Protein AF-A0A2G2B9E3-F1 (afdb_monomer)

Structure (mmCIF, N/CA/C/O backbone):
data_AF-A0A2G2B9E3-F1
#
_entry.id   AF-A0A2G2B9E3-F1
#
loop_
_atom_site.group_PDB
_atom_site.id
_atom_site.type_symbol
_atom_site.label_atom_id
_atom_site.label_alt_id
_atom_site.label_comp_id
_atom_site.label_asym_id
_atom_site.label_entity_id
_atom_site.label_seq_id
_atom_site.pdbx_PDB_ins_code
_atom_site.Cartn_x
_atom_site.Cartn_y
_atom_site.Cartn_z
_atom_site.occupancy
_atom_site.B_iso_or_equiv
_atom_site.auth_seq_id
_atom_site.auth_comp_id
_atom_site.auth_asym_id
_atom_site.auth_atom_id
_atom_site.pdbx_PDB_model_num
ATOM 1 N N . MET A 1 1 ? 18.889 3.015 5.939 1.00 36.47 1 MET A N 1
ATOM 2 C CA . MET A 1 1 ? 18.520 4.289 6.589 1.00 36.47 1 MET A CA 1
ATOM 3 C C . MET A 1 1 ? 17.287 4.033 7.439 1.00 36.47 1 MET A C 1
ATOM 5 O O . MET A 1 1 ? 16.425 3.303 6.959 1.00 36.47 1 MET A O 1
ATOM 9 N N . PRO A 1 2 ? 17.233 4.510 8.691 1.00 39.19 2 PRO A N 1
ATOM 10 C CA . PRO A 1 2 ? 16.077 4.302 9.555 1.00 39.19 2 PRO A CA 1
ATOM 11 C C . PRO A 1 2 ? 14.886 5.110 9.023 1.00 39.19 2 PRO A C 1
ATOM 13 O O . PRO A 1 2 ? 15.081 6.133 8.366 1.00 39.19 2 PRO A O 1
ATOM 16 N N . ALA A 1 3 ? 13.667 4.632 9.276 1.00 38.91 3 ALA A N 1
ATOM 17 C CA . ALA A 1 3 ? 12.447 5.370 8.978 1.00 38.91 3 ALA A CA 1
ATOM 18 C C . ALA A 1 3 ? 12.515 6.758 9.638 1.00 38.91 3 ALA A C 1
ATOM 20 O O . ALA A 1 3 ? 12.742 6.868 10.843 1.00 38.91 3 ALA A O 1
ATOM 21 N N . THR A 1 4 ? 12.356 7.819 8.850 1.00 39.34 4 THR A N 1
ATOM 22 C CA . THR A 1 4 ? 12.191 9.180 9.363 1.00 39.34 4 THR A CA 1
ATOM 23 C C . THR A 1 4 ? 10.771 9.301 9.900 1.00 39.34 4 THR A C 1
ATOM 25 O O . THR A 1 4 ? 9.846 9.595 9.147 1.00 39.34 4 THR A O 1
ATOM 28 N N . ALA A 1 5 ? 10.587 9.000 11.182 1.00 40.12 5 ALA A N 1
ATOM 29 C CA . ALA A 1 5 ? 9.370 9.358 11.892 1.00 40.12 5 ALA A CA 1
ATOM 30 C C . ALA A 1 5 ? 9.460 10.849 12.240 1.00 40.12 5 ALA A C 1
ATOM 32 O O . ALA A 1 5 ? 10.300 11.246 13.046 1.00 40.12 5 ALA A O 1
ATOM 33 N N . ASP A 1 6 ? 8.642 11.671 11.591 1.00 39.47 6 ASP A N 1
ATOM 34 C CA . ASP A 1 6 ? 8.383 13.036 12.035 1.00 39.47 6 ASP A CA 1
ATOM 35 C C . ASP A 1 6 ? 7.338 12.956 13.167 1.00 39.47 6 ASP A C 1
ATOM 37 O O . ASP A 1 6 ? 6.219 12.509 12.915 1.00 39.47 6 ASP A O 1
ATOM 41 N N . PRO A 1 7 ? 7.676 13.339 14.412 1.00 38.62 7 PRO A N 1
ATOM 42 C CA . PRO A 1 7 ? 6.780 13.232 15.565 1.00 38.62 7 PRO A CA 1
ATOM 43 C C . PRO A 1 7 ? 5.560 14.173 15.514 1.00 38.62 7 PRO A C 1
ATOM 45 O O . PRO A 1 7 ? 4.738 14.126 16.424 1.00 38.62 7 PRO A O 1
ATOM 48 N N . THR A 1 8 ? 5.423 14.999 14.470 1.00 44.06 8 THR A N 1
ATOM 49 C CA . THR A 1 8 ? 4.209 15.782 14.166 1.00 44.06 8 THR A CA 1
ATOM 50 C C . THR A 1 8 ? 3.414 15.266 12.966 1.00 44.06 8 THR A C 1
ATOM 52 O O . THR A 1 8 ? 2.402 15.857 12.598 1.00 44.06 8 THR A O 1
ATOM 55 N N . SER A 1 9 ? 3.846 14.171 12.341 1.00 51.50 9 SER A N 1
ATOM 56 C CA . SER A 1 9 ? 3.227 13.660 11.125 1.00 51.50 9 SER A CA 1
ATOM 57 C C . SER A 1 9 ? 2.440 12.390 11.423 1.00 51.50 9 SER A C 1
ATOM 59 O O . SER A 1 9 ? 3.023 11.358 11.745 1.00 51.50 9 SER A O 1
ATOM 61 N N . ASP A 1 10 ? 1.124 12.418 11.207 1.00 72.25 10 ASP A N 1
ATOM 62 C CA . ASP A 1 10 ? 0.243 11.235 11.198 1.00 72.25 10 ASP A CA 1
ATOM 63 C C . ASP A 1 10 ? 0.566 10.249 10.053 1.00 72.25 10 ASP A C 1
ATOM 65 O O . ASP A 1 10 ? -0.256 9.405 9.699 1.00 72.25 10 ASP A O 1
ATOM 69 N N . ARG A 1 11 ? 1.752 10.368 9.441 1.00 83.12 11 ARG A N 1
ATOM 70 C CA . ARG A 1 11 ? 2.212 9.662 8.251 1.00 83.12 11 ARG A CA 1
ATOM 71 C C . ARG A 1 11 ? 3.407 8.779 8.571 1.00 83.12 11 ARG A C 1
ATOM 73 O O . ARG A 1 11 ? 4.466 9.244 8.985 1.00 83.12 11 ARG A O 1
ATOM 80 N N . PHE A 1 12 ? 3.288 7.514 8.203 1.00 88.62 12 PHE A N 1
ATOM 81 C CA . PHE A 1 12 ? 4.386 6.558 8.217 1.00 88.62 12 PHE A CA 1
ATOM 82 C C . PHE A 1 12 ? 4.671 6.083 6.799 1.00 88.62 12 PHE A C 1
ATOM 84 O O . PHE A 1 12 ? 3.747 5.716 6.080 1.00 88.62 12 PHE A O 1
ATOM 91 N N . ALA A 1 13 ? 5.940 6.060 6.392 1.00 92.12 13 ALA A N 1
ATOM 92 C CA . ALA A 1 13 ? 6.345 5.587 5.071 1.00 92.12 13 ALA A CA 1
ATOM 93 C C . ALA A 1 13 ? 7.287 4.384 5.183 1.00 92.12 13 ALA A C 1
ATOM 95 O O . ALA A 1 13 ? 8.257 4.398 5.941 1.00 92.12 13 ALA A O 1
ATOM 96 N N . LEU A 1 14 ? 7.011 3.348 4.394 1.00 93.75 14 LEU A N 1
ATOM 97 C CA . LEU A 1 14 ? 7.785 2.113 4.324 1.00 93.75 14 LEU A CA 1
ATOM 98 C C . LEU A 1 14 ? 8.218 1.853 2.882 1.00 93.75 14 LEU A C 1
ATOM 100 O O . LEU A 1 14 ? 7.417 1.960 1.952 1.00 93.75 14 LEU A O 1
ATOM 104 N N . SER A 1 15 ? 9.480 1.464 2.691 1.00 94.69 15 SER A N 1
ATOM 105 C CA . SER A 1 15 ? 9.968 1.049 1.372 1.00 94.69 15 SER A CA 1
ATOM 106 C C . SER A 1 15 ? 9.237 -0.211 0.907 1.00 94.69 15 SER A C 1
ATOM 108 O O . SER A 1 15 ? 9.131 -1.196 1.643 1.00 94.69 15 SER A O 1
ATOM 110 N N . SER A 1 16 ? 8.784 -0.208 -0.348 1.00 93.44 16 SER A N 1
ATOM 111 C CA . SER A 1 16 ? 8.161 -1.387 -0.955 1.00 93.44 16 SER A CA 1
ATOM 112 C C . SER A 1 16 ? 9.111 -2.584 -1.008 1.00 93.44 16 SER A C 1
ATOM 114 O O . SER A 1 16 ? 8.641 -3.711 -0.997 1.00 93.44 16 SER A O 1
ATOM 116 N N . GLU A 1 17 ? 10.426 -2.369 -1.048 1.00 92.38 17 GLU A N 1
ATOM 117 C CA . GLU A 1 17 ? 11.424 -3.450 -1.114 1.00 92.38 17 GLU A CA 1
ATOM 118 C C . GLU A 1 17 ? 11.612 -4.171 0.219 1.00 92.38 17 GLU A C 1
ATOM 120 O O . GLU A 1 17 ? 12.016 -5.330 0.254 1.00 92.38 17 GLU A O 1
ATOM 125 N N . VAL A 1 18 ? 11.301 -3.492 1.324 1.00 93.31 18 VAL A N 1
ATOM 126 C CA . VAL A 1 18 ? 11.249 -4.122 2.648 1.00 93.31 18 VAL A CA 1
ATOM 127 C C . VAL A 1 18 ? 9.984 -4.970 2.763 1.00 93.31 18 VAL A C 1
ATOM 129 O O . VAL A 1 18 ? 9.999 -6.061 3.334 1.00 93.31 18 VAL A O 1
ATOM 132 N N . LEU A 1 19 ? 8.877 -4.464 2.214 1.00 93.94 19 LEU A N 1
ATOM 133 C CA . LEU A 1 19 ? 7.561 -5.076 2.346 1.00 93.94 19 LEU A CA 1
ATOM 134 C C . LEU A 1 19 ? 7.343 -6.260 1.396 1.00 93.94 19 LEU A C 1
ATOM 136 O O . LEU A 1 19 ? 6.769 -7.273 1.802 1.00 93.94 19 LEU A O 1
ATOM 140 N N . PHE A 1 20 ? 7.806 -6.147 0.155 1.00 94.31 20 PHE A N 1
ATOM 141 C CA . PHE A 1 20 ? 7.442 -7.031 -0.947 1.00 94.31 20 PHE A CA 1
ATOM 142 C C . PHE A 1 20 ? 8.663 -7.454 -1.758 1.00 94.31 20 PHE A C 1
ATOM 144 O O . PHE A 1 20 ? 9.654 -6.733 -1.865 1.00 94.31 20 PHE A O 1
ATOM 151 N N . GLN A 1 21 ? 8.543 -8.595 -2.433 1.00 87.06 21 GLN A N 1
ATOM 152 C CA . GLN A 1 21 ? 9.443 -8.911 -3.538 1.00 87.06 21 GLN A CA 1
ATOM 153 C C . GLN A 1 21 ? 9.175 -7.995 -4.748 1.00 87.06 21 GLN A C 1
ATOM 155 O O . GLN A 1 21 ? 8.093 -7.412 -4.903 1.00 87.06 21 GLN A O 1
ATOM 160 N N . SER A 1 22 ? 10.174 -7.865 -5.626 1.00 82.12 22 SER A N 1
ATOM 161 C CA . SER A 1 22 ? 10.054 -7.057 -6.845 1.00 82.12 22 SER A CA 1
ATOM 162 C C . SER A 1 22 ? 8.901 -7.549 -7.724 1.00 82.12 22 SER A C 1
ATOM 164 O O . SER A 1 22 ? 8.734 -8.749 -7.918 1.00 82.12 22 SER A O 1
ATOM 166 N N . GLY A 1 23 ? 8.073 -6.622 -8.216 1.00 80.88 23 GLY A N 1
ATOM 167 C CA . GLY A 1 23 ? 6.892 -6.930 -9.035 1.00 80.88 23 GLY A CA 1
ATOM 168 C C . GLY A 1 23 ? 5.768 -7.706 -8.331 1.00 80.88 23 GLY A C 1
ATOM 169 O O . GLY A 1 23 ? 4.757 -7.994 -8.965 1.00 80.88 23 GLY A O 1
ATOM 170 N N . ALA A 1 24 ? 5.910 -8.026 -7.041 1.00 89.69 24 ALA A N 1
ATOM 171 C CA . ALA A 1 24 ? 4.929 -8.776 -6.264 1.00 89.69 24 ALA A CA 1
ATOM 172 C C . ALA A 1 24 ? 4.183 -7.882 -5.261 1.00 89.69 24 ALA A C 1
ATOM 174 O O . ALA A 1 24 ? 4.648 -6.795 -4.896 1.00 89.69 24 ALA A O 1
ATOM 175 N N . ALA A 1 25 ? 3.031 -8.373 -4.799 1.00 94.81 25 ALA A N 1
ATOM 176 C CA . ALA A 1 25 ? 2.246 -7.773 -3.718 1.00 94.81 25 ALA A CA 1
ATOM 177 C C . ALA A 1 25 ? 2.157 -8.665 -2.467 1.00 94.81 25 ALA A C 1
ATOM 179 O O . ALA A 1 25 ? 1.549 -8.270 -1.475 1.00 94.81 25 ALA A O 1
ATOM 180 N N . ASP A 1 26 ? 2.787 -9.840 -2.485 1.00 94.12 26 ASP A N 1
ATOM 181 C CA . ASP A 1 26 ? 2.845 -10.712 -1.318 1.00 94.12 26 ASP A CA 1
ATOM 182 C C . ASP A 1 26 ? 3.870 -10.198 -0.306 1.00 94.12 26 ASP A C 1
ATOM 184 O O . ASP A 1 26 ? 5.024 -9.909 -0.638 1.00 94.12 26 ASP A O 1
ATOM 188 N N . LEU A 1 27 ? 3.434 -10.085 0.949 1.00 95.19 27 LEU A N 1
ATOM 189 C CA . LEU A 1 27 ? 4.273 -9.600 2.038 1.00 95.19 27 LEU A CA 1
ATOM 190 C C . LEU A 1 27 ? 5.345 -10.629 2.411 1.00 95.19 27 LEU A C 1
ATOM 192 O O . LEU A 1 27 ? 5.038 -11.749 2.845 1.00 95.19 27 LEU A O 1
ATOM 196 N N . GLY A 1 28 ? 6.606 -10.208 2.320 1.00 93.62 28 GLY A N 1
ATOM 197 C CA . GLY A 1 28 ? 7.757 -10.982 2.776 1.00 93.62 28 GLY A CA 1
ATOM 198 C C . GLY A 1 28 ? 7.854 -11.052 4.303 1.00 93.62 28 GLY A C 1
ATOM 199 O O . GLY A 1 28 ? 7.186 -10.314 5.027 1.00 93.62 28 GLY A O 1
ATOM 200 N N . ALA A 1 29 ? 8.718 -11.929 4.822 1.00 93.31 29 ALA A N 1
ATOM 201 C CA . ALA A 1 29 ? 8.917 -12.074 6.268 1.00 93.31 29 ALA A CA 1
ATOM 202 C C . ALA A 1 29 ? 9.414 -10.773 6.931 1.00 93.31 29 ALA A C 1
ATOM 204 O O . ALA A 1 29 ? 8.902 -10.386 7.980 1.00 93.31 29 ALA A O 1
ATOM 205 N N . SER A 1 30 ? 10.356 -10.071 6.291 1.00 91.12 30 SER A N 1
ATOM 206 C CA . SER A 1 30 ? 10.848 -8.769 6.766 1.00 91.12 30 SER A CA 1
ATOM 207 C C . SER A 1 30 ? 9.734 -7.719 6.780 1.00 91.12 30 SER A C 1
ATOM 209 O O . SER A 1 30 ? 9.530 -7.056 7.795 1.00 91.12 30 SER A O 1
ATOM 211 N N . GLY A 1 31 ? 8.937 -7.655 5.710 1.00 92.88 31 GLY A N 1
ATOM 212 C CA . GLY A 1 31 ? 7.789 -6.762 5.622 1.00 92.88 31 GLY A CA 1
ATOM 213 C C . GLY A 1 31 ? 6.762 -6.980 6.726 1.00 92.88 31 GLY A C 1
ATOM 214 O O . GLY A 1 31 ? 6.333 -6.033 7.378 1.00 92.88 31 GLY A O 1
ATOM 215 N N . LYS A 1 32 ? 6.420 -8.243 6.996 1.00 95.88 32 LYS A N 1
ATOM 216 C CA . LYS A 1 32 ? 5.529 -8.627 8.100 1.00 95.88 32 LYS A CA 1
ATOM 217 C C . LYS A 1 32 ? 6.079 -8.194 9.458 1.00 95.88 32 LYS A C 1
ATOM 219 O O . LYS A 1 32 ? 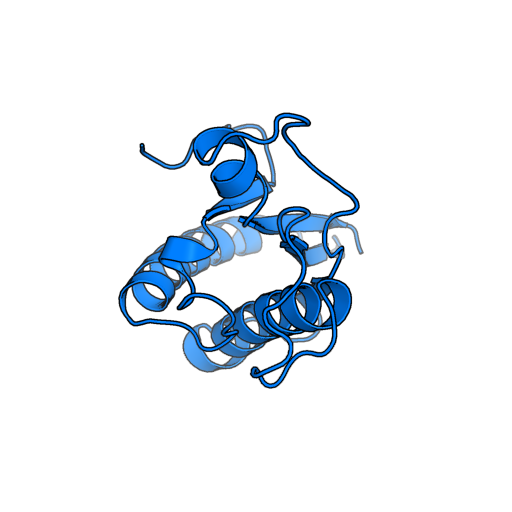5.327 -7.668 10.273 1.00 95.88 32 LYS A O 1
ATOM 224 N N . ALA A 1 33 ? 7.377 -8.383 9.698 1.00 95.00 33 ALA A N 1
ATOM 225 C CA . ALA A 1 33 ? 8.013 -7.957 10.942 1.00 95.00 33 ALA A CA 1
ATOM 226 C C . ALA A 1 33 ? 7.940 -6.434 11.134 1.00 95.00 33 ALA A C 1
ATOM 228 O O . ALA A 1 33 ? 7.674 -5.973 12.242 1.00 95.00 33 ALA A O 1
ATOM 229 N N . GLU A 1 34 ? 8.119 -5.658 10.065 1.00 93.56 34 GLU A N 1
ATOM 230 C CA . GLU A 1 34 ? 8.020 -4.199 10.133 1.00 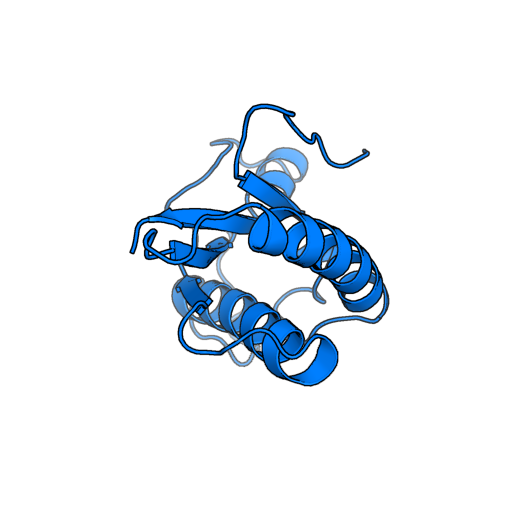93.56 34 GLU A CA 1
ATOM 231 C C . GLU A 1 34 ? 6.574 -3.729 10.340 1.00 93.56 34 GLU A C 1
ATOM 233 O O . GLU A 1 34 ? 6.305 -2.901 11.211 1.00 93.56 34 GLU A O 1
ATOM 238 N N . LEU A 1 35 ? 5.616 -4.342 9.637 1.00 94.62 35 LEU A N 1
ATOM 239 C CA . LEU A 1 35 ? 4.190 -4.082 9.841 1.00 94.62 35 LEU A CA 1
ATOM 240 C C . LEU A 1 35 ? 3.728 -4.426 11.260 1.00 94.62 35 LEU A C 1
ATOM 242 O O . LEU A 1 35 ? 2.871 -3.732 11.794 1.00 94.62 35 LEU A O 1
ATOM 246 N N . ASN A 1 36 ? 4.303 -5.448 11.899 1.00 95.38 36 ASN A N 1
ATOM 247 C CA . ASN A 1 36 ? 3.976 -5.780 13.287 1.00 95.38 36 ASN A CA 1
ATOM 248 C C . ASN A 1 36 ? 4.376 -4.663 14.259 1.00 95.38 36 ASN A C 1
ATOM 250 O O . ASN A 1 36 ? 3.607 -4.332 15.160 1.00 95.38 36 ASN A O 1
ATOM 254 N N . LYS A 1 37 ? 5.556 -4.059 14.069 1.00 92.50 37 LYS A N 1
ATOM 255 C CA . LYS A 1 37 ? 5.984 -2.910 14.881 1.00 92.50 37 LYS A CA 1
ATOM 256 C C . LYS A 1 37 ? 5.044 -1.730 14.661 1.00 92.50 37 LYS A C 1
ATOM 258 O O . LYS A 1 37 ? 4.579 -1.130 15.624 1.00 92.50 37 LYS A O 1
ATOM 263 N N . MET A 1 38 ? 4.728 -1.447 13.399 1.00 90.31 38 MET A N 1
ATOM 264 C CA . MET A 1 38 ? 3.823 -0.368 13.012 1.00 90.31 38 MET A CA 1
ATOM 265 C C . MET A 1 38 ? 2.420 -0.539 13.589 1.00 90.31 38 MET A C 1
ATOM 267 O O . MET A 1 38 ? 1.877 0.408 14.151 1.00 90.31 38 MET A O 1
ATOM 271 N N . ALA A 1 39 ? 1.856 -1.744 13.531 1.00 90.75 39 ALA A N 1
ATOM 272 C CA . ALA A 1 39 ? 0.552 -2.043 14.110 1.00 90.75 39 ALA A CA 1
ATOM 273 C C . ALA A 1 39 ? 0.518 -1.786 15.626 1.00 90.75 39 ALA A C 1
ATOM 275 O O . ALA A 1 39 ? -0.447 -1.218 16.130 1.00 90.75 39 ALA A O 1
ATOM 276 N N . ALA A 1 40 ? 1.596 -2.107 16.351 1.00 90.94 40 ALA A N 1
ATOM 277 C CA . ALA A 1 40 ? 1.702 -1.804 17.779 1.00 90.94 40 ALA A CA 1
ATOM 278 C C . ALA A 1 40 ? 1.778 -0.292 18.076 1.00 90.94 40 ALA A C 1
ATOM 280 O O . ALA A 1 40 ? 1.339 0.158 19.136 1.00 90.94 40 ALA A O 1
ATOM 281 N N . VAL A 1 41 ? 2.338 0.515 17.168 1.00 89.56 41 VAL A N 1
ATOM 282 C CA . VAL A 1 41 ? 2.279 1.984 17.271 1.00 89.56 41 VAL A CA 1
ATOM 283 C C . VAL A 1 41 ? 0.862 2.480 16.987 1.00 89.56 41 VAL A C 1
ATOM 285 O O . VAL A 1 41 ? 0.303 3.201 17.807 1.00 89.56 41 VAL A O 1
ATOM 288 N N . LEU A 1 42 ? 0.262 2.040 15.880 1.00 86.19 42 LEU A N 1
ATOM 289 C CA . LEU A 1 42 ? -1.078 2.446 15.452 1.00 86.19 42 LEU A CA 1
ATOM 290 C C . LEU A 1 42 ? -2.148 2.113 16.491 1.00 86.19 42 LEU A C 1
ATOM 292 O O . LEU A 1 42 ? -3.014 2.942 16.742 1.00 86.19 42 LEU A O 1
ATOM 296 N N . LYS A 1 43 ? -2.054 0.949 17.145 1.00 87.25 43 LYS A N 1
ATOM 297 C CA . LYS A 1 43 ? -2.964 0.568 18.229 1.00 87.25 43 LYS A CA 1
ATOM 298 C C . LYS A 1 43 ? -2.917 1.573 19.383 1.00 87.25 43 LYS A C 1
ATOM 300 O O . LYS A 1 43 ? -3.956 2.091 19.779 1.00 87.25 43 LYS A O 1
ATOM 305 N N . ARG A 1 44 ? -1.715 1.913 19.859 1.00 88.75 44 ARG A N 1
ATOM 306 C CA . ARG A 1 44 ? -1.535 2.899 20.938 1.00 88.75 44 ARG A CA 1
ATOM 307 C C . ARG A 1 44 ? -2.056 4.278 20.551 1.00 88.75 44 ARG A C 1
ATOM 309 O O . ARG A 1 44 ? -2.656 4.942 21.380 1.00 88.75 44 ARG A O 1
ATOM 316 N N . ILE A 1 45 ? -1.851 4.700 19.302 1.00 86.06 45 ILE A N 1
ATOM 317 C CA . ILE A 1 45 ? -2.401 5.972 18.817 1.00 86.06 45 ILE A CA 1
ATOM 318 C C . ILE A 1 45 ? -3.932 5.902 18.777 1.00 86.06 45 ILE A C 1
ATOM 320 O O . ILE A 1 45 ? -4.590 6.809 19.272 1.00 86.06 45 ILE A O 1
ATOM 324 N N . SER A 1 46 ? -4.511 4.813 18.261 1.00 84.31 46 SER A N 1
ATOM 325 C CA . SER A 1 46 ? -5.967 4.660 18.160 1.00 84.31 46 SER A CA 1
ATOM 326 C C . SER A 1 46 ? -6.680 4.684 19.513 1.00 84.31 46 SER A C 1
ATOM 328 O O . SER A 1 46 ? -7.787 5.197 19.595 1.00 84.31 46 SER A O 1
ATOM 330 N N . GLU A 1 47 ? -6.026 4.210 20.578 1.00 87.31 47 GLU A N 1
ATOM 331 C CA . GLU A 1 47 ? -6.534 4.274 21.958 1.00 87.31 47 GLU A CA 1
ATOM 332 C C . GLU A 1 47 ? -6.586 5.711 22.512 1.00 87.31 47 GLU A C 1
ATOM 334 O O . GLU A 1 47 ? -7.269 5.960 23.501 1.00 87.31 47 GLU A O 1
ATOM 339 N N . THR A 1 48 ? -5.884 6.662 21.886 1.00 88.50 48 THR A N 1
ATOM 340 C CA . THR A 1 48 ? -5.920 8.087 22.266 1.00 88.50 48 THR A CA 1
ATOM 341 C C . THR A 1 48 ? -6.919 8.910 21.456 1.00 88.50 48 THR A C 1
ATOM 343 O O . THR A 1 48 ? -7.150 10.072 21.788 1.00 88.50 48 THR A O 1
ATOM 346 N N . ILE A 1 49 ? -7.506 8.334 20.400 1.00 85.19 49 ILE A N 1
ATOM 347 C CA . ILE A 1 49 ? -8.491 9.025 19.566 1.00 85.19 49 ILE A CA 1
ATOM 348 C C . ILE A 1 49 ? -9.852 8.986 20.281 1.00 85.19 49 ILE A C 1
ATOM 350 O O . ILE A 1 49 ? -10.316 7.894 20.614 1.00 85.19 49 ILE A O 1
ATOM 354 N N . PRO A 1 50 ? -10.507 10.139 20.517 1.00 89.00 50 PRO A N 1
ATOM 355 C CA . PRO A 1 50 ? -11.837 10.186 21.123 1.00 89.00 50 PRO A CA 1
ATOM 356 C C . PRO A 1 50 ? -12.885 9.382 20.337 1.00 89.00 50 PRO A C 1
ATOM 358 O O . PRO A 1 50 ? -12.852 9.345 19.108 1.00 89.00 50 PRO A O 1
ATOM 361 N N . GLU A 1 51 ? -13.841 8.762 21.037 1.00 85.69 51 GLU A N 1
ATOM 362 C CA . GLU A 1 51 ? -14.866 7.896 20.422 1.00 85.69 51 GLU A CA 1
ATOM 363 C C . GLU A 1 51 ? -15.803 8.634 19.449 1.00 85.69 51 GLU A C 1
ATOM 365 O O . GLU A 1 51 ? -16.369 8.020 18.545 1.00 85.69 51 GLU A O 1
ATOM 370 N N . ASP A 1 52 ? -15.971 9.946 19.618 1.00 88.56 52 ASP A N 1
ATOM 371 C CA . ASP A 1 52 ? -16.784 10.812 18.762 1.00 88.56 52 ASP A CA 1
ATOM 372 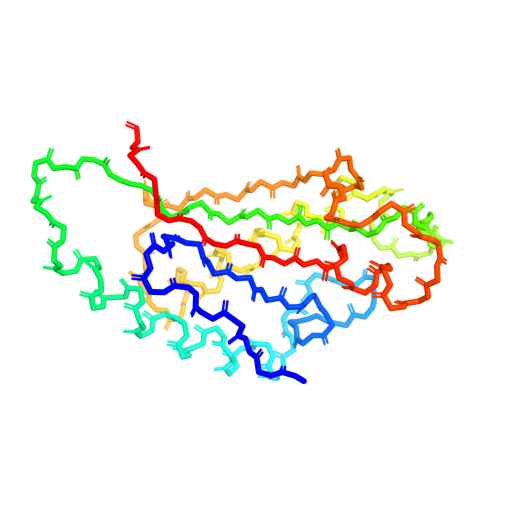C C . ASP A 1 52 ? -16.060 11.250 17.478 1.00 88.56 52 ASP A C 1
ATOM 374 O O . ASP A 1 52 ? -16.688 11.777 16.555 1.00 88.56 52 ASP A O 1
ATOM 378 N N . VAL A 1 53 ? -14.752 10.996 17.375 1.00 86.56 53 VAL A N 1
ATOM 379 C CA . VAL A 1 53 ? -13.958 11.292 16.182 1.00 86.56 53 VAL A CA 1
ATOM 380 C C . VAL A 1 53 ? -14.011 10.106 15.225 1.00 86.56 53 VAL A C 1
ATOM 382 O O . VAL A 1 53 ? -13.479 9.029 15.492 1.00 86.56 53 VAL A O 1
ATOM 385 N N . SER A 1 54 ? -14.606 10.315 14.049 1.00 88.62 54 SER A N 1
ATOM 386 C CA . SER A 1 54 ? -14.543 9.330 12.969 1.00 88.62 54 SER A CA 1
ATOM 387 C C . SER A 1 54 ? -13.202 9.421 12.246 1.00 88.62 54 SER A C 1
ATOM 389 O O . SER A 1 54 ? -12.839 10.478 11.729 1.00 88.62 54 SER A O 1
ATOM 391 N N . TRP A 1 55 ? -12.470 8.31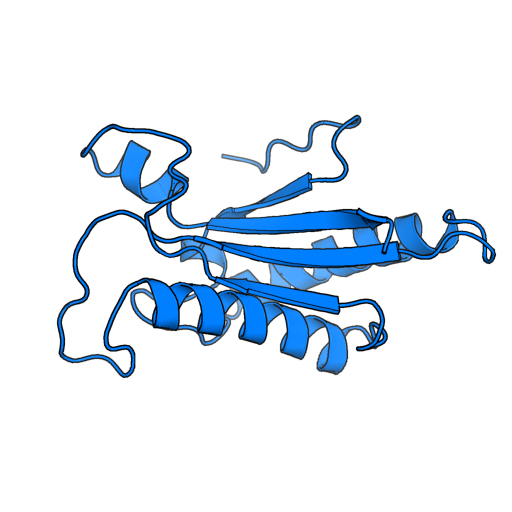0 12.188 1.00 90.69 55 TRP A N 1
ATOM 392 C CA . TRP A 1 55 ? -11.152 8.243 11.562 1.00 90.69 55 TRP A CA 1
ATOM 393 C C . TRP A 1 55 ? -10.997 7.003 10.680 1.00 90.69 55 TRP A C 1
ATOM 395 O O . TRP A 1 55 ? -11.726 6.014 10.794 1.00 90.69 55 TRP A O 1
ATOM 405 N N . VAL A 1 56 ? -10.019 7.060 9.780 1.00 93.50 56 VAL A N 1
ATOM 406 C CA . VAL A 1 56 ? -9.600 5.952 8.927 1.00 93.50 56 VAL A CA 1
ATOM 407 C C . VAL A 1 56 ? -8.075 5.927 8.836 1.00 93.50 56 VAL A C 1
ATOM 409 O O . VAL A 1 56 ? -7.417 6.955 8.677 1.00 93.50 56 VAL A O 1
ATOM 412 N N . LEU A 1 57 ? -7.504 4.731 8.936 1.00 94.56 57 LEU A N 1
ATOM 413 C CA . LEU A 1 57 ? -6.135 4.443 8.553 1.00 94.56 57 LEU A CA 1
ATOM 414 C C . LEU A 1 57 ? -6.099 4.197 7.044 1.00 94.56 57 LEU A C 1
ATOM 416 O O . LEU A 1 57 ? -6.488 3.144 6.528 1.00 94.56 57 LEU A O 1
ATOM 420 N N . ARG A 1 58 ? -5.624 5.205 6.332 1.00 96.31 58 ARG A N 1
ATOM 421 C CA . ARG A 1 58 ? -5.436 5.188 4.894 1.00 96.31 58 ARG A CA 1
ATOM 422 C C . ARG A 1 58 ? -4.073 4.593 4.555 1.00 96.31 58 ARG A C 1
ATOM 424 O O . ARG A 1 58 ? -3.058 5.066 5.050 1.00 96.31 58 ARG A O 1
ATOM 431 N N . VAL A 1 59 ? -4.056 3.584 3.693 1.00 97.94 59 VAL A N 1
ATOM 432 C CA . VAL A 1 59 ? -2.853 2.923 3.186 1.00 97.94 59 VAL A CA 1
ATOM 433 C C . VAL A 1 59 ? -2.720 3.213 1.698 1.00 97.94 59 VAL A C 1
ATOM 435 O O . VAL A 1 59 ? -3.518 2.734 0.892 1.00 97.94 59 VAL A O 1
ATOM 438 N N . ASP A 1 60 ? -1.691 3.965 1.335 1.00 98.25 60 ASP A N 1
ATOM 439 C CA . ASP A 1 60 ? -1.445 4.418 -0.026 1.00 98.25 60 ASP A CA 1
ATOM 440 C C . ASP A 1 60 ? -0.237 3.698 -0.625 1.00 98.25 60 ASP A C 1
ATOM 442 O O . ASP A 1 60 ? 0.867 3.709 -0.080 1.00 98.25 60 ASP A O 1
ATOM 446 N N . GLY A 1 61 ? -0.455 3.040 -1.759 1.00 98.31 61 GLY A N 1
ATOM 447 C CA . GLY A 1 61 ? 0.581 2.371 -2.525 1.00 98.31 61 GLY A CA 1
ATOM 448 C C . GLY A 1 61 ? 1.095 3.238 -3.663 1.00 98.31 61 GLY A C 1
ATOM 449 O O . GLY A 1 61 ? 0.314 3.809 -4.427 1.00 98.31 61 GLY A O 1
ATOM 450 N N . HIS A 1 62 ? 2.415 3.252 -3.837 1.00 98.31 62 HIS A N 1
ATOM 451 C CA . HIS A 1 62 ? 3.079 3.960 -4.926 1.00 98.31 62 HIS A CA 1
ATOM 452 C C . HIS A 1 62 ? 4.135 3.084 -5.602 1.00 98.31 62 HIS A C 1
ATOM 454 O O . HIS A 1 62 ? 4.765 2.219 -4.985 1.00 98.31 62 HIS A O 1
ATOM 460 N N . THR A 1 63 ? 4.352 3.338 -6.886 1.00 97.62 63 THR A N 1
ATOM 461 C CA . THR A 1 63 ? 5.450 2.765 -7.666 1.00 97.62 63 THR A CA 1
ATOM 462 C C . THR A 1 63 ? 6.408 3.869 -8.100 1.00 97.62 63 THR A C 1
ATOM 464 O O . THR A 1 63 ? 6.132 5.060 -7.955 1.00 97.62 63 THR A O 1
ATOM 467 N N . ASP A 1 64 ? 7.541 3.472 -8.671 1.00 96.56 64 ASP A N 1
ATOM 468 C CA . ASP A 1 64 ? 8.281 4.363 -9.556 1.00 96.56 64 ASP A CA 1
ATOM 469 C C . ASP A 1 64 ? 7.643 4.387 -10.958 1.00 96.56 64 ASP A C 1
ATOM 471 O O . ASP A 1 64 ? 6.580 3.799 -11.178 1.00 96.56 64 ASP A O 1
ATOM 475 N N . ASN A 1 65 ? 8.272 5.097 -11.895 1.00 96.00 65 ASN A N 1
ATOM 476 C CA . ASN A 1 65 ? 7.792 5.256 -13.265 1.00 96.00 65 ASN A CA 1
ATOM 477 C C . ASN A 1 65 ? 8.324 4.205 -14.254 1.00 96.00 65 ASN A C 1
ATOM 479 O O . ASN A 1 65 ? 8.076 4.342 -15.455 1.00 96.00 65 ASN A O 1
ATOM 483 N N . LYS A 1 66 ? 9.059 3.179 -13.800 1.00 94.69 66 LYS A N 1
ATOM 484 C CA . LYS A 1 66 ? 9.503 2.104 -14.689 1.00 94.69 66 LYS A CA 1
ATOM 485 C C . LYS A 1 66 ? 8.276 1.262 -15.079 1.00 94.69 66 LYS A C 1
ATOM 487 O O . LYS A 1 66 ? 7.487 0.884 -14.207 1.00 94.69 66 LYS A O 1
ATOM 492 N N . PRO A 1 67 ? 8.088 0.959 -16.375 1.00 93.00 67 PRO A N 1
ATOM 493 C CA . PRO A 1 67 ? 7.069 0.010 -16.797 1.00 93.00 67 PRO A CA 1
ATOM 494 C C . PRO A 1 67 ? 7.301 -1.361 -16.160 1.00 93.00 67 PRO A C 1
ATOM 496 O O . PRO A 1 67 ? 8.443 -1.785 -15.963 1.00 93.00 67 PRO A O 1
ATOM 499 N N . LEU A 1 68 ? 6.213 -2.074 -15.873 1.00 92.88 68 LEU A N 1
ATOM 500 C CA . LEU A 1 68 ? 6.299 -3.468 -15.451 1.00 92.88 68 LEU A CA 1
ATOM 501 C C . LEU A 1 68 ? 6.842 -4.340 -16.592 1.00 92.88 68 LEU A C 1
ATOM 503 O O . LEU A 1 68 ? 6.685 -4.010 -17.766 1.00 92.88 68 LEU A O 1
ATOM 507 N N . SER A 1 69 ? 7.430 -5.490 -16.253 1.00 90.00 69 SER A N 1
ATOM 508 C CA . SER A 1 69 ? 8.008 -6.422 -17.239 1.00 90.00 69 SER A CA 1
ATOM 509 C C . SER A 1 69 ? 6.990 -7.007 -18.226 1.00 90.00 69 SER A C 1
ATOM 511 O O . SER A 1 69 ? 7.385 -7.599 -19.225 1.00 90.00 69 SER A O 1
ATOM 513 N N . GLY A 1 70 ? 5.691 -6.922 -17.919 1.00 88.81 70 GLY A N 1
ATOM 514 C CA . GLY A 1 70 ? 4.611 -7.548 -18.688 1.00 88.81 70 GLY A CA 1
ATOM 515 C C . GLY A 1 70 ? 4.459 -9.059 -18.470 1.00 88.81 70 GLY A C 1
ATOM 516 O O . GLY A 1 70 ? 3.518 -9.650 -18.986 1.00 88.81 70 GLY A O 1
ATOM 517 N N . THR A 1 71 ? 5.347 -9.690 -17.696 1.00 89.19 71 THR A N 1
ATOM 518 C CA . THR A 1 71 ? 5.321 -11.138 -17.401 1.00 89.19 71 THR A CA 1
ATOM 519 C C . THR A 1 71 ? 4.702 -11.482 -16.045 1.00 89.19 71 THR A C 1
ATOM 521 O O . THR A 1 71 ? 4.431 -12.648 -15.769 1.00 89.19 71 THR A O 1
ATOM 524 N N . GLY A 1 72 ? 4.510 -10.480 -15.183 1.00 89.50 72 GLY A N 1
ATOM 525 C CA . GLY A 1 72 ? 3.898 -10.634 -13.865 1.00 89.50 72 GLY A CA 1
ATOM 526 C C . GLY A 1 72 ? 2.363 -10.591 -13.894 1.00 89.50 72 GLY A C 1
ATOM 527 O O . GLY A 1 72 ? 1.759 -10.371 -14.942 1.00 89.50 72 GLY A O 1
ATOM 528 N N . PRO A 1 73 ? 1.711 -10.754 -12.730 1.00 92.81 73 PRO A N 1
ATOM 529 C CA . PRO A 1 73 ? 0.250 -10.786 -12.636 1.00 92.81 73 PRO A CA 1
ATOM 530 C C . PRO A 1 73 ? -0.412 -9.408 -12.803 1.00 92.81 73 PRO A C 1
ATOM 532 O O . PRO A 1 73 ? -1.625 -9.331 -12.993 1.00 92.81 73 PRO A O 1
ATOM 535 N N . PHE A 1 74 ? 0.359 -8.320 -12.715 1.00 95.69 74 PHE A N 1
ATOM 536 C CA . PHE A 1 74 ? -0.142 -6.949 -12.802 1.00 95.69 74 PHE A CA 1
ATOM 537 C C . PHE A 1 74 ? 0.119 -6.364 -14.186 1.00 95.69 74 PHE A C 1
ATOM 539 O O . PHE A 1 74 ? 1.227 -6.466 -14.713 1.00 95.69 74 PHE A O 1
ATOM 546 N N . ARG A 1 75 ? -0.901 -5.719 -14.754 1.00 94.88 75 ARG A N 1
ATOM 547 C CA . ARG A 1 75 ? -0.842 -5.116 -16.093 1.00 94.88 75 ARG A CA 1
ATOM 548 C C . ARG A 1 75 ? -0.172 -3.747 -16.102 1.00 94.88 75 ARG A C 1
ATOM 550 O O . ARG A 1 75 ? 0.422 -3.370 -17.105 1.00 94.88 75 ARG A O 1
ATOM 557 N N . ASP A 1 76 ? -0.273 -3.011 -15.001 1.00 96.12 76 ASP A N 1
ATOM 558 C CA . ASP A 1 76 ? 0.266 -1.663 -14.867 1.00 96.12 76 ASP A CA 1
ATOM 559 C C . ASP A 1 76 ? 0.600 -1.314 -13.404 1.00 96.12 76 ASP A C 1
ATOM 561 O O . ASP A 1 76 ? 0.337 -2.066 -12.456 1.00 96.12 76 ASP A O 1
ATOM 565 N N . ASN A 1 77 ? 1.193 -0.134 -13.229 1.00 97.38 77 ASN A N 1
ATOM 566 C CA . ASN A 1 77 ? 1.570 0.399 -11.927 1.00 97.38 77 ASN A CA 1
ATOM 567 C C . ASN A 1 77 ? 0.359 0.743 -11.036 1.00 97.38 77 ASN A C 1
ATOM 569 O O . ASN A 1 77 ? 0.486 0.714 -9.807 1.00 97.38 77 ASN A O 1
ATOM 573 N N . TRP A 1 78 ? -0.824 1.007 -11.604 1.00 98.00 78 TRP A N 1
ATOM 574 C CA . TRP A 1 78 ? -2.052 1.191 -10.820 1.00 98.00 78 TRP A CA 1
ATOM 575 C C . TRP A 1 78 ? -2.447 -0.107 -10.120 1.00 98.00 78 TRP A C 1
ATOM 577 O O . TRP A 1 78 ? -2.648 -0.119 -8.907 1.00 98.00 78 TRP A O 1
ATOM 587 N N . GLN A 1 79 ? -2.473 -1.218 -10.854 1.00 97.94 79 GLN A N 1
ATOM 588 C CA . GLN A 1 79 ? -2.794 -2.527 -10.298 1.00 97.94 79 GLN A CA 1
ATOM 589 C C . GLN A 1 79 ? -1.774 -2.962 -9.244 1.00 97.94 79 GLN A C 1
ATOM 591 O O . GLN A 1 79 ? -2.172 -3.404 -8.166 1.00 97.94 79 GLN A O 1
ATOM 596 N N . LEU A 1 80 ? -0.473 -2.801 -9.516 1.00 97.75 80 LEU A N 1
ATOM 597 C CA . LEU A 1 80 ? 0.574 -3.187 -8.566 1.00 97.75 80 LEU A CA 1
ATOM 598 C C . LEU A 1 80 ? 0.480 -2.390 -7.257 1.00 97.75 80 LEU A C 1
ATOM 600 O O . LEU A 1 80 ? 0.514 -2.970 -6.171 1.00 97.75 80 LEU A O 1
ATOM 604 N N . SER A 1 81 ? 0.358 -1.064 -7.347 1.00 98.38 81 SER A N 1
ATOM 605 C CA . SER A 1 81 ? 0.257 -0.210 -6.158 1.00 98.38 81 SER A CA 1
ATOM 606 C C . SER A 1 81 ? -0.999 -0.501 -5.336 1.00 98.38 81 SER A C 1
ATOM 608 O O . SER A 1 81 ? -0.904 -0.665 -4.119 1.00 98.38 81 SER A O 1
ATOM 610 N N . GLN A 1 82 ? -2.154 -0.652 -5.991 1.00 98.50 82 GLN A N 1
ATOM 611 C CA . GLN A 1 82 ? -3.415 -0.985 -5.331 1.00 98.50 82 GLN A CA 1
ATOM 612 C C . GLN A 1 82 ? -3.353 -2.352 -4.642 1.00 98.50 82 GLN A C 1
ATOM 614 O O . GLN A 1 82 ? -3.817 -2.501 -3.509 1.00 98.50 82 GLN A O 1
ATOM 619 N N . ALA A 1 83 ? -2.768 -3.353 -5.308 1.00 98.44 83 ALA A N 1
ATOM 620 C CA . ALA A 1 83 ? -2.624 -4.693 -4.755 1.00 98.44 83 ALA A CA 1
ATOM 621 C C . ALA A 1 83 ? -1.724 -4.701 -3.514 1.00 98.44 83 ALA A C 1
ATOM 623 O O . ALA A 1 83 ? -2.057 -5.344 -2.519 1.00 98.44 83 ALA A O 1
ATOM 624 N N . ARG A 1 84 ? -0.619 -3.947 -3.535 1.00 98.44 84 ARG A N 1
ATOM 625 C CA . ARG A 1 84 ? 0.286 -3.810 -2.386 1.00 98.44 84 ARG A CA 1
ATOM 626 C C . ARG A 1 84 ? -0.379 -3.121 -1.197 1.00 98.44 84 ARG A C 1
ATOM 628 O O . ARG A 1 84 ? -0.286 -3.628 -0.080 1.00 98.44 84 ARG A O 1
ATOM 635 N N . ALA A 1 85 ? -1.093 -2.018 -1.428 1.00 98.56 85 ALA A N 1
ATOM 636 C CA . ALA A 1 85 ? -1.858 -1.347 -0.376 1.00 98.56 85 ALA A CA 1
ATOM 637 C C . ALA A 1 85 ? -2.907 -2.289 0.242 1.00 98.56 85 ALA A C 1
ATOM 639 O O . ALA A 1 85 ? -3.009 -2.413 1.464 1.00 98.56 85 ALA A O 1
ATOM 640 N N . LEU A 1 86 ? -3.631 -3.034 -0.600 1.00 98.50 86 LEU A N 1
ATOM 641 C CA . LEU A 1 86 ? -4.623 -4.006 -0.144 1.00 98.50 86 LEU A CA 1
ATOM 642 C C . LEU A 1 86 ? -3.993 -5.161 0.648 1.00 98.50 86 LEU A C 1
ATOM 644 O O . LEU A 1 86 ? -4.588 -5.624 1.620 1.00 98.50 86 LEU A O 1
ATOM 648 N N . ALA A 1 87 ? -2.805 -5.631 0.264 1.00 98.31 87 ALA A N 1
ATOM 649 C CA . ALA A 1 87 ? -2.090 -6.675 0.993 1.00 98.31 87 ALA A CA 1
ATOM 650 C C . ALA A 1 87 ? -1.741 -6.234 2.423 1.00 98.31 87 ALA A C 1
ATOM 652 O O . ALA A 1 87 ? -1.926 -7.008 3.363 1.00 98.31 87 ALA A O 1
ATOM 653 N N . VAL A 1 88 ? -1.313 -4.980 2.603 1.00 98.00 88 VAL A N 1
ATOM 654 C CA . VAL A 1 88 ? -1.067 -4.391 3.929 1.00 98.00 88 VAL A CA 1
ATOM 655 C C . VAL A 1 88 ? -2.360 -4.309 4.737 1.00 98.00 88 VAL A C 1
ATOM 657 O O . VAL A 1 88 ? -2.391 -4.795 5.865 1.00 98.00 88 VAL A O 1
ATOM 660 N N . VAL A 1 89 ? -3.447 -3.786 4.159 1.00 97.75 89 VAL A N 1
ATOM 661 C CA . VAL A 1 89 ? -4.763 -3.723 4.825 1.00 97.75 89 VAL A CA 1
ATOM 662 C C . VAL A 1 89 ? -5.233 -5.109 5.271 1.00 97.75 89 VAL A C 1
ATOM 664 O O . VAL A 1 89 ? -5.570 -5.302 6.437 1.00 97.75 89 VAL A O 1
ATOM 667 N N . LYS A 1 90 ? -5.189 -6.110 4.384 1.00 98.00 90 LYS A N 1
ATOM 668 C CA . LYS A 1 90 ? -5.564 -7.493 4.721 1.00 98.00 90 LYS A CA 1
ATOM 669 C C . LYS A 1 90 ? -4.685 -8.077 5.823 1.00 98.00 90 LYS A C 1
ATOM 671 O O . LYS A 1 90 ? -5.178 -8.821 6.670 1.00 98.00 90 LYS A O 1
ATOM 676 N N . TYR A 1 91 ? -3.397 -7.753 5.832 1.00 97.75 91 TYR A N 1
ATOM 677 C CA . TYR A 1 91 ? -2.494 -8.194 6.887 1.00 97.75 91 TYR A CA 1
ATOM 678 C C . TYR A 1 91 ? -2.848 -7.574 8.243 1.00 97.75 91 TYR A C 1
ATOM 680 O O . TYR A 1 91 ? -2.922 -8.298 9.231 1.00 97.75 91 TYR A O 1
ATOM 688 N N . LEU A 1 92 ? -3.135 -6.270 8.291 1.00 96.25 92 LEU A N 1
ATOM 689 C CA . LEU A 1 92 ? -3.563 -5.588 9.517 1.00 96.25 92 LEU A CA 1
ATOM 690 C C . LEU A 1 92 ? -4.878 -6.157 10.063 1.00 96.25 92 LEU A C 1
ATOM 692 O O . LEU A 1 92 ? -4.974 -6.407 11.260 1.00 96.25 92 LEU A O 1
ATOM 696 N N . ILE A 1 93 ? -5.846 -6.452 9.192 1.00 96.00 93 ILE A N 1
ATOM 697 C CA . ILE A 1 93 ? -7.104 -7.107 9.589 1.00 96.00 93 ILE A CA 1
ATOM 698 C C . ILE A 1 93 ? -6.824 -8.496 10.171 1.00 96.00 93 ILE A C 1
ATOM 700 O O . ILE A 1 93 ? -7.268 -8.819 11.262 1.00 96.00 93 ILE A O 1
ATOM 704 N N . THR A 1 94 ? -6.083 -9.334 9.444 1.00 96.75 94 THR A N 1
ATOM 705 C CA . THR A 1 94 ? -5.956 -10.765 9.781 1.00 96.75 94 THR A CA 1
ATOM 706 C C . THR A 1 94 ? -4.943 -11.078 10.879 1.00 96.75 94 TH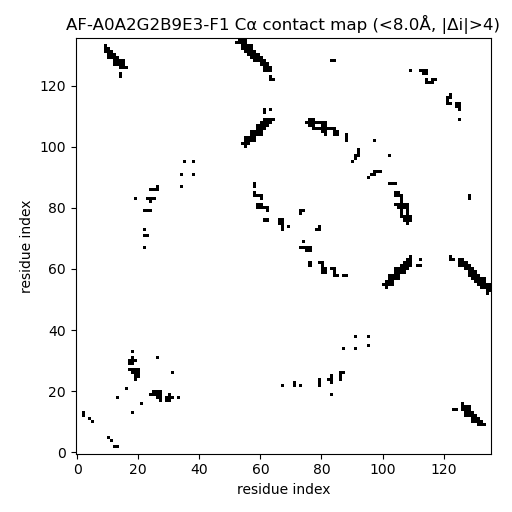R A C 1
ATOM 708 O O . THR A 1 94 ? -4.962 -12.190 11.407 1.00 96.75 94 THR A O 1
ATOM 711 N N . LYS A 1 95 ? -4.009 -10.165 11.176 1.00 97.06 95 LYS A N 1
ATOM 712 C CA . LYS A 1 95 ? -2.936 -10.385 12.163 1.00 97.06 95 LYS A CA 1
ATOM 713 C C . LYS A 1 95 ? -2.963 -9.443 13.353 1.00 97.06 95 LYS A C 1
ATOM 715 O O . LYS A 1 95 ? -2.325 -9.766 14.349 1.00 97.06 95 LYS A O 1
ATOM 720 N N . HIS A 1 96 ? -3.651 -8.311 13.240 1.00 94.50 96 HIS A N 1
ATOM 721 C CA . HIS A 1 96 ? -3.701 -7.288 14.286 1.00 94.50 96 HIS A CA 1
ATOM 722 C C . HIS A 1 96 ? -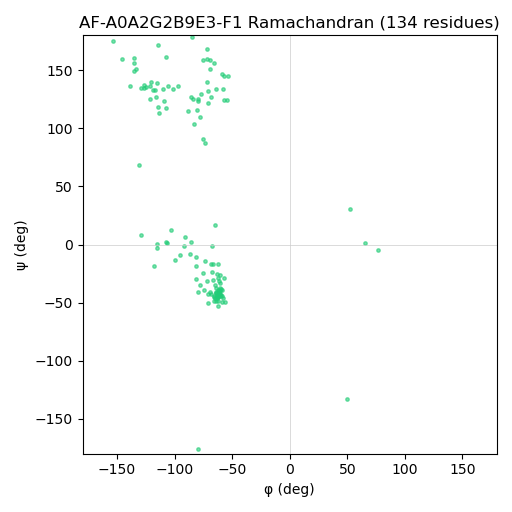5.130 -6.869 14.635 1.00 94.50 96 HIS A C 1
ATOM 724 O O . HIS A 1 96 ? -5.300 -5.906 15.377 1.00 94.50 96 HIS A O 1
ATOM 730 N N . ASP A 1 97 ? -6.135 -7.571 14.097 1.00 92.12 97 ASP A N 1
ATOM 731 C CA . ASP A 1 97 ? -7.561 -7.370 14.379 1.00 92.12 97 ASP A CA 1
ATOM 732 C C . ASP A 1 97 ? -8.027 -5.915 14.201 1.00 92.12 97 ASP A C 1
ATOM 734 O O . ASP A 1 97 ? -8.950 -5.442 14.865 1.00 92.12 97 ASP A O 1
ATOM 738 N N . VAL A 1 98 ? -7.388 -5.182 13.282 1.00 91.12 98 VAL A N 1
ATOM 739 C CA . VAL A 1 98 ? -7.798 -3.813 12.958 1.00 91.12 98 VAL A CA 1
ATOM 740 C C . VAL A 1 98 ? -9.150 -3.866 12.250 1.00 91.12 98 VAL A C 1
ATOM 742 O O . VAL A 1 98 ? -9.306 -4.570 11.249 1.00 91.12 98 VAL A O 1
ATOM 745 N N . LEU A 1 99 ? -10.123 -3.104 12.758 1.00 91.44 99 LEU A N 1
ATOM 746 C CA . LEU A 1 99 ? -11.478 -3.071 12.212 1.00 91.44 99 LEU A CA 1
ATOM 747 C C . LEU A 1 99 ? -11.457 -2.674 10.724 1.00 91.44 99 LEU A C 1
ATOM 749 O O . LEU A 1 99 ? -10.969 -1.590 10.391 1.00 91.44 99 LEU A O 1
ATOM 753 N N . PRO A 1 100 ? -12.036 -3.487 9.816 1.00 95.00 100 PRO A N 1
ATOM 754 C CA . PRO A 1 100 ? -12.065 -3.171 8.388 1.00 95.00 100 PRO A CA 1
ATOM 755 C C . PRO A 1 100 ? -12.716 -1.819 8.061 1.00 95.00 100 PRO A C 1
ATOM 757 O O . PRO A 1 100 ? -12.344 -1.178 7.085 1.00 95.00 100 PRO A O 1
ATOM 760 N N . SER A 1 101 ? -13.660 -1.357 8.889 1.00 93.19 101 SER A N 1
ATOM 761 C CA . SER A 1 101 ? -14.339 -0.062 8.744 1.00 93.19 101 SER A CA 1
ATOM 762 C C . SER A 1 101 ? -13.429 1.156 8.939 1.00 93.19 101 SER A C 1
ATOM 764 O O . SER A 1 101 ? -13.825 2.257 8.548 1.00 93.19 101 SER A O 1
ATOM 766 N N . HIS A 1 102 ? -12.248 0.966 9.537 1.00 92.69 102 HIS A N 1
ATOM 767 C CA . HIS A 1 102 ? -11.220 1.988 9.750 1.00 92.69 102 HIS A CA 1
ATOM 768 C C . HIS A 1 102 ? -10.063 1.862 8.756 1.00 92.69 102 HIS A C 1
ATOM 770 O O . HIS A 1 102 ? -9.024 2.471 8.967 1.00 92.69 102 HIS A O 1
ATOM 776 N N . LEU A 1 103 ? -10.188 1.078 7.684 1.00 95.81 103 LEU A N 1
ATOM 777 C CA . LEU A 1 103 ? -9.101 0.872 6.729 1.00 95.81 103 LEU A CA 1
ATOM 778 C C . LEU A 1 103 ? -9.511 1.299 5.324 1.00 95.81 103 LEU A C 1
ATOM 780 O O . LEU A 1 103 ? -10.586 0.951 4.839 1.00 95.81 103 LEU A O 1
ATOM 784 N N . ALA A 1 104 ? -8.609 1.998 4.642 1.00 97.31 104 ALA A N 1
ATOM 785 C CA . ALA A 1 104 ? -8.725 2.303 3.222 1.00 97.31 104 ALA A CA 1
ATOM 786 C C . ALA A 1 104 ? -7.431 1.906 2.508 1.00 97.31 104 ALA A C 1
ATOM 788 O O . ALA A 1 104 ? -6.346 2.212 2.990 1.00 97.31 104 ALA A O 1
ATOM 789 N N . ALA A 1 105 ? -7.536 1.232 1.362 1.00 98.19 105 ALA A N 1
ATOM 790 C CA . ALA A 1 105 ? -6.392 0.878 0.524 1.00 98.19 105 ALA A CA 1
ATOM 791 C C . ALA A 1 105 ? -6.494 1.611 -0.812 1.00 98.19 105 ALA A C 1
ATOM 793 O O . ALA A 1 105 ? -7.413 1.325 -1.578 1.00 98.19 105 ALA A O 1
ATOM 794 N N . ASN A 1 106 ? -5.530 2.472 -1.130 1.00 98.31 106 ASN A N 1
ATOM 795 C CA . ASN A 1 106 ? -5.488 3.194 -2.400 1.00 98.31 106 ASN A CA 1
ATOM 796 C C . ASN A 1 106 ? -4.208 2.864 -3.169 1.00 98.31 106 ASN A C 1
ATOM 798 O O . ASN A 1 106 ? -3.127 2.777 -2.591 1.00 98.31 106 ASN A O 1
ATOM 802 N N . GLY A 1 107 ? -4.313 2.709 -4.486 1.00 98.25 107 GLY A N 1
ATOM 803 C CA . GLY A 1 107 ? -3.164 2.681 -5.389 1.00 98.25 107 GLY A CA 1
ATOM 804 C C . GLY A 1 107 ? -3.061 3.983 -6.166 1.00 98.25 107 GLY A C 1
ATOM 805 O O . GLY A 1 107 ? -4.071 4.459 -6.668 1.00 98.25 107 GLY A O 1
ATOM 806 N N . PHE A 1 108 ? -1.853 4.532 -6.291 1.00 98.38 108 PHE A N 1
ATOM 807 C CA . PHE A 1 108 ? -1.576 5.757 -7.055 1.00 98.38 108 PHE A CA 1
ATOM 808 C C . PHE A 1 108 ? -0.669 5.553 -8.271 1.00 98.38 108 PHE A C 1
ATOM 810 O O . PHE A 1 108 ? -0.359 6.501 -9.000 1.00 98.38 108 PHE A O 1
ATOM 817 N N . GLY A 1 109 ? -0.188 4.325 -8.469 1.00 98.12 109 GLY A N 1
ATOM 818 C CA . GLY A 1 109 ? 0.862 4.022 -9.429 1.00 98.12 109 GLY A CA 1
ATOM 819 C C . GLY A 1 109 ? 2.056 4.963 -9.270 1.00 98.12 109 GLY A C 1
ATOM 820 O O . GLY A 1 109 ? 2.523 5.228 -8.161 1.00 98.12 109 GLY A O 1
ATOM 821 N N . GLN A 1 110 ? 2.518 5.488 -10.400 1.00 97.25 110 GLN A N 1
ATOM 822 C CA . GLN A 1 110 ? 3.696 6.351 -10.497 1.00 97.25 110 GLN A CA 1
ATOM 823 C C . GLN A 1 110 ? 3.390 7.853 -10.397 1.00 97.25 110 GLN A C 1
ATOM 825 O O . GLN A 1 110 ? 4.297 8.673 -10.502 1.00 97.25 110 GLN A O 1
ATOM 830 N N . TYR A 1 111 ? 2.118 8.234 -10.253 1.00 97.94 111 TYR A N 1
ATOM 831 C CA . TYR A 1 111 ? 1.653 9.606 -10.499 1.00 97.94 111 TYR A CA 1
ATOM 832 C C . TYR A 1 111 ? 1.785 10.552 -9.298 1.00 97.94 111 TYR A C 1
ATOM 834 O O . TYR A 1 111 ? 1.411 11.717 -9.390 1.00 97.94 111 TYR A O 1
ATOM 842 N N . GLN A 1 112 ? 2.345 10.074 -8.184 1.00 96.75 112 GLN A N 1
ATOM 843 C CA . GLN A 1 112 ? 2.706 10.894 -7.024 1.00 96.75 112 GLN A CA 1
ATOM 844 C C . GLN A 1 112 ? 4.151 10.602 -6.583 1.00 96.75 112 GLN A C 1
ATOM 846 O O . GLN A 1 112 ? 4.368 9.966 -5.541 1.00 96.75 112 GLN A O 1
ATOM 851 N N . PRO A 1 113 ? 5.154 10.985 -7.394 1.00 96.94 113 PRO A N 1
ATOM 852 C CA . PRO A 1 113 ? 6.552 10.792 -7.043 1.00 96.94 113 PRO A CA 1
ATOM 853 C C . PRO A 1 113 ? 6.968 11.756 -5.923 1.00 96.94 113 PRO A C 1
ATOM 855 O O . PRO A 1 113 ? 6.617 12.932 -5.936 1.00 96.94 113 PRO A O 1
ATOM 858 N N . VAL A 1 114 ? 7.762 11.263 -4.975 1.00 95.81 114 VAL A N 1
ATOM 859 C CA . VAL A 1 114 ? 8.457 12.098 -3.980 1.00 95.81 114 VAL A CA 1
ATOM 860 C C . VAL A 1 114 ? 9.688 12.743 -4.612 1.00 95.81 114 VAL A C 1
ATOM 862 O O . VAL A 1 114 ? 10.034 13.876 -4.289 1.00 95.81 114 VAL A O 1
ATOM 865 N N . ARG A 1 115 ? 10.352 12.029 -5.530 1.00 95.44 115 ARG A N 1
ATOM 866 C CA . ARG A 1 115 ? 11.495 12.532 -6.295 1.00 95.44 115 ARG A CA 1
ATOM 867 C C . ARG A 1 115 ? 11.279 12.350 -7.788 1.00 95.44 115 ARG A C 1
ATOM 869 O O . ARG A 1 115 ? 10.828 11.299 -8.229 1.00 95.44 115 ARG A O 1
ATOM 876 N N . SER A 1 116 ? 11.635 13.364 -8.568 1.00 93.25 116 SER A N 1
ATOM 877 C CA . SER A 1 116 ? 11.484 13.374 -10.028 1.00 93.25 116 SER A CA 1
ATOM 878 C C . SER A 1 116 ? 12.660 12.751 -10.789 1.00 93.25 116 SER A C 1
ATOM 880 O O . SER A 1 116 ? 12.574 12.592 -12.005 1.00 93.25 116 SER A O 1
ATOM 882 N N . GLY A 1 117 ? 13.759 12.418 -10.107 1.00 91.12 117 GLY A N 1
ATOM 883 C CA . GLY A 1 117 ? 14.942 11.848 -10.743 1.00 91.12 117 GLY A CA 1
ATOM 884 C C . GLY A 1 117 ? 14.749 10.406 -11.217 1.00 91.12 117 GLY A C 1
ATOM 885 O O . GLY A 1 117 ? 13.864 9.680 -10.769 1.00 91.12 117 GLY A O 1
ATOM 886 N N . SER A 1 118 ? 15.609 9.995 -12.148 1.00 92.94 118 SER A N 1
ATOM 887 C CA . SER A 1 118 ? 15.569 8.682 -12.805 1.00 92.94 118 SER A CA 1
ATOM 888 C C . SER A 1 118 ? 16.663 7.717 -12.338 1.00 92.94 118 SER A C 1
ATOM 890 O O . SER A 1 118 ? 16.765 6.611 -12.868 1.00 92.94 118 SER A O 1
ATOM 892 N N . ASN A 1 119 ? 17.508 8.126 -11.385 1.00 95.88 119 ASN A N 1
ATOM 893 C CA . ASN A 1 119 ? 18.512 7.242 -10.792 1.00 95.88 119 ASN A CA 1
ATOM 894 C C . ASN A 1 119 ? 17.855 6.250 -9.815 1.00 95.88 119 ASN A C 1
ATOM 896 O O . ASN A 1 119 ? 16.764 6.494 -9.298 1.00 95.88 119 ASN A O 1
ATOM 900 N N . ASP A 1 120 ? 18.523 5.131 -9.534 1.00 94.25 120 ASP A N 1
ATOM 901 C CA . ASP A 1 120 ? 17.923 4.062 -8.728 1.00 94.25 120 ASP A CA 1
ATOM 902 C C . ASP A 1 120 ? 17.582 4.488 -7.293 1.00 94.25 120 ASP A C 1
ATOM 904 O O . ASP A 1 120 ? 16.608 3.979 -6.736 1.00 94.25 120 ASP A O 1
ATOM 908 N N . ALA A 1 121 ? 18.315 5.447 -6.716 1.00 94.75 121 ALA A N 1
ATOM 909 C CA . ALA A 1 121 ? 18.022 5.975 -5.384 1.00 94.75 121 ALA A CA 1
ATOM 910 C C . ALA A 1 121 ? 16.708 6.774 -5.359 1.00 94.75 121 ALA A C 1
ATOM 912 O O . ALA A 1 121 ? 15.890 6.592 -4.457 1.00 94.75 121 ALA A O 1
ATOM 913 N N . ASP A 1 122 ? 16.467 7.613 -6.366 1.00 95.12 122 AS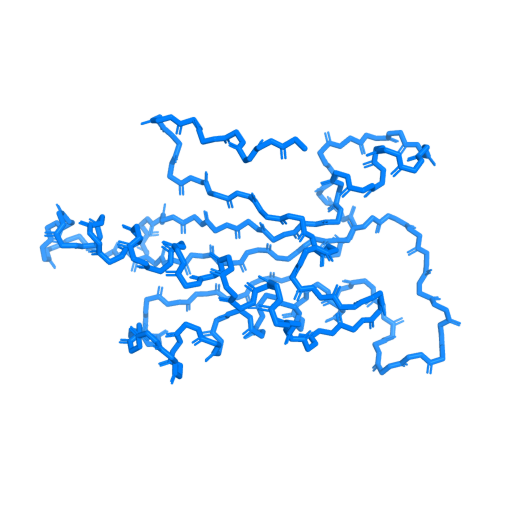P A N 1
ATOM 914 C CA . ASP A 1 122 ? 15.231 8.387 -6.485 1.00 95.12 122 ASP A CA 1
ATOM 915 C C . ASP A 1 122 ? 14.032 7.484 -6.787 1.00 95.12 122 ASP A C 1
ATOM 917 O O . ASP A 1 122 ? 12.969 7.625 -6.177 1.00 95.12 122 ASP A O 1
ATOM 921 N N . LEU A 1 123 ? 14.219 6.487 -7.655 1.00 95.44 123 LEU A N 1
ATOM 922 C CA . LEU A 1 123 ? 13.186 5.496 -7.946 1.00 95.44 123 LEU A CA 1
ATOM 923 C C . LEU A 1 123 ? 12.846 4.656 -6.705 1.00 95.44 123 LEU A C 1
ATOM 925 O O . LEU A 1 123 ? 11.671 4.406 -6.442 1.00 95.44 123 LEU A O 1
ATOM 929 N N . ALA A 1 124 ? 13.845 4.255 -5.911 1.00 94.31 124 ALA A N 1
ATOM 930 C CA . ALA A 1 124 ? 13.630 3.501 -4.675 1.00 94.31 124 ALA A CA 1
ATOM 931 C C . ALA A 1 124 ? 12.776 4.263 -3.663 1.00 94.31 124 ALA A C 1
ATOM 933 O O . ALA A 1 124 ? 11.888 3.677 -3.050 1.00 94.31 124 ALA A O 1
ATOM 934 N N . ILE A 1 125 ? 12.990 5.574 -3.540 1.00 95.88 125 ILE A N 1
ATOM 935 C CA . ILE A 1 125 ? 12.184 6.427 -2.662 1.00 95.88 125 ILE A CA 1
ATOM 936 C C . ILE A 1 125 ? 10.730 6.490 -3.139 1.00 95.88 125 ILE A C 1
ATOM 938 O O . ILE A 1 125 ? 9.825 6.521 -2.311 1.00 95.88 125 ILE A O 1
ATOM 942 N N . ASN A 1 126 ? 10.480 6.464 -4.450 1.00 97.00 126 ASN A N 1
ATOM 943 C CA . ASN A 1 126 ? 9.120 6.486 -4.990 1.00 97.00 126 ASN A CA 1
ATOM 944 C C . ASN A 1 126 ? 8.363 5.164 -4.764 1.00 97.00 126 ASN A C 1
ATOM 946 O O . ASN A 1 126 ? 7.148 5.198 -4.553 1.00 97.00 126 ASN A O 1
ATOM 950 N N . ARG A 1 127 ? 9.061 4.018 -4.745 1.00 97.06 127 ARG A N 1
ATOM 951 C CA . ARG A 1 127 ? 8.498 2.690 -4.435 1.00 97.06 127 ARG A CA 1
ATOM 952 C C . ARG A 1 127 ? 8.203 2.550 -2.936 1.00 97.06 127 ARG A C 1
ATOM 954 O O . ARG A 1 127 ? 9.007 2.008 -2.177 1.00 97.06 127 ARG A O 1
ATOM 961 N N . ARG A 1 128 ? 7.01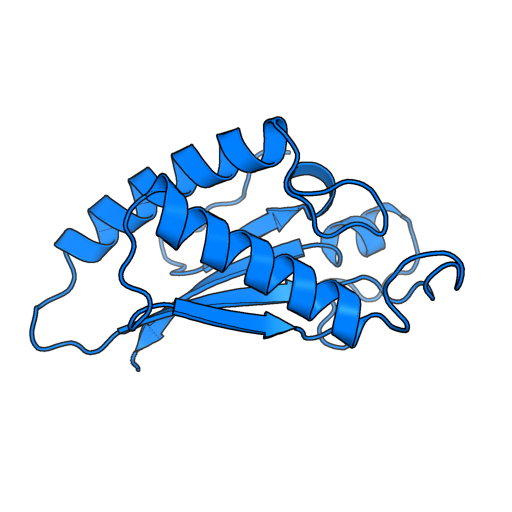6 2.959 -2.489 1.00 97.44 128 ARG A N 1
ATOM 962 C CA . ARG A 1 128 ? 6.681 3.027 -1.054 1.00 97.44 128 ARG A CA 1
ATOM 963 C C . ARG A 1 128 ? 5.218 2.712 -0.747 1.00 97.44 128 ARG A C 1
ATOM 965 O O . ARG A 1 128 ? 4.358 2.820 -1.620 1.00 97.44 128 ARG A O 1
ATOM 972 N N . ILE A 1 129 ? 4.975 2.346 0.506 1.00 98.00 129 ILE A N 1
ATOM 973 C CA . ILE A 1 129 ? 3.657 2.347 1.139 1.00 98.00 129 ILE A CA 1
ATOM 974 C C . ILE A 1 129 ? 3.630 3.463 2.170 1.00 98.00 129 ILE A C 1
ATOM 976 O O . ILE A 1 129 ? 4.555 3.573 2.975 1.00 98.00 129 ILE A O 1
ATOM 980 N N . GLU A 1 130 ? 2.566 4.249 2.164 1.00 96.50 130 GLU A N 1
ATOM 981 C CA . GLU A 1 130 ? 2.327 5.294 3.151 1.00 96.50 130 GLU A CA 1
ATOM 982 C C . GLU A 1 130 ? 1.080 4.960 3.962 1.00 96.50 130 GLU A C 1
ATOM 984 O O . GLU A 1 130 ? 0.098 4.462 3.420 1.00 96.50 130 GLU A O 1
ATOM 989 N N . LEU A 1 131 ? 1.135 5.188 5.268 1.00 94.44 131 LEU A N 1
ATOM 990 C CA . LEU A 1 131 ? 0.030 4.972 6.188 1.00 94.44 131 LEU A CA 1
ATOM 991 C C . LEU A 1 131 ? -0.291 6.293 6.869 1.00 94.44 131 LEU A C 1
ATOM 993 O O . LEU A 1 131 ? 0.604 6.886 7.467 1.00 94.44 131 LEU A O 1
ATOM 997 N N . PHE A 1 132 ? -1.548 6.717 6.791 1.00 91.44 132 PHE A N 1
ATOM 998 C CA . PHE A 1 132 ? -2.033 7.966 7.365 1.00 91.44 132 PHE A CA 1
ATOM 999 C C . PHE A 1 132 ? -3.226 7.715 8.267 1.00 91.44 132 PHE A C 1
ATOM 1001 O O . PHE A 1 132 ? -4.165 7.036 7.851 1.00 91.44 132 PHE A O 1
ATOM 1008 N N . LEU A 1 133 ? -3.241 8.319 9.449 1.00 90.06 133 LEU A N 1
ATOM 1009 C CA . LEU A 1 133 ? -4.499 8.530 10.156 1.00 90.06 133 LEU A CA 1
ATOM 1010 C C . LEU A 1 133 ? -5.139 9.807 9.615 1.00 90.06 133 LEU A C 1
ATOM 1012 O O . LEU A 1 133 ? -4.508 10.856 9.565 1.00 90.06 133 LEU A O 1
ATOM 1016 N N . THR A 1 134 ? -6.382 9.707 9.158 1.00 88.62 134 THR A N 1
ATOM 1017 C CA . THR A 1 134 ? -7.151 10.855 8.669 1.00 88.62 134 THR A CA 1
ATOM 1018 C C . THR A 1 134 ? -8.566 10.805 9.228 1.00 88.62 134 THR A C 1
ATOM 1020 O O . THR A 1 134 ? -9.093 9.706 9.435 1.00 88.62 134 THR A O 1
ATOM 1023 N N . PRO A 1 135 ? -9.213 11.962 9.449 1.00 85.94 135 PRO A N 1
ATOM 1024 C CA . PRO A 1 135 ? -10.654 12.011 9.644 1.00 85.94 135 PRO A CA 1
ATOM 1025 C C . PRO A 1 135 ? -11.375 11.319 8.483 1.00 85.94 135 PRO A C 1
ATOM 1027 O O . PRO A 1 135 ? -10.892 11.354 7.342 1.00 85.94 135 PRO A O 1
ATOM 1030 N N . LYS A 1 136 ? -12.493 10.667 8.798 1.00 79.12 136 LYS A N 1
ATOM 1031 C CA . LYS A 1 136 ? -13.362 9.999 7.826 1.00 79.12 136 LYS A CA 1
ATOM 1032 C C . LYS A 1 136 ? -14.401 10.950 7.243 1.00 79.12 136 LYS A C 1
ATOM 1034 O O . LYS A 1 136 ? -14.941 11.773 8.012 1.00 79.12 136 LYS A O 1
#

Sequence (136 aa):
MPATADPTSDRFALSSEVLFQSGAADLGASGKAELNKMAAVLKRISETIPEDVSWVLRVDGHTDNKPLSGTGPFRDNWQLSQARALAVVKYLITKHDVLPSHLAANGFGQYQPVRSGSNDADLAINRRIELFLTPK

Radius of gyration: 14.85 Å; Cα contacts (8 Å, |Δi|>4): 230; chains: 1; bounding box: 35×28×41 Å

Secondary structure (DSSP, 8-state):
------TT-SEEEEEHHHHB-TT--SBPHHHHHHHHHHHHHHHHHHTTS-TT--EEEEEEE---SSPP-SSSS-SSHHHHHHHHHHHHHHHHHHHH---GGGEEEEE-TTSS-S----SHHHHHHHSEEEEEEEE-

Nearest PDB structures (foldseek):
  3khn-assembly1_B  TM=9.367E-01  e=2.555E-12  Nitratidesulfovibrio vulgaris str. Hildenborough
  3wpx-assembly1_B  TM=8.954E-01  e=4.353E-10  Vibrio alginolyticus
  4g88-assembly4_G  TM=7.869E-01  e=1.025E-09  Acinetobacter baumannii
  7rjj-assembly2_B  TM=7.847E-01  e=4.366E-09  Klebsiella pneumoniae subsp. pneumoniae
  5y3z-assembly1_A  TM=7.557E-01  e=2.279E-06  Salmonella enterica subsp. enterica serovar Typhimurium str. LT2

Mean predicted aligned e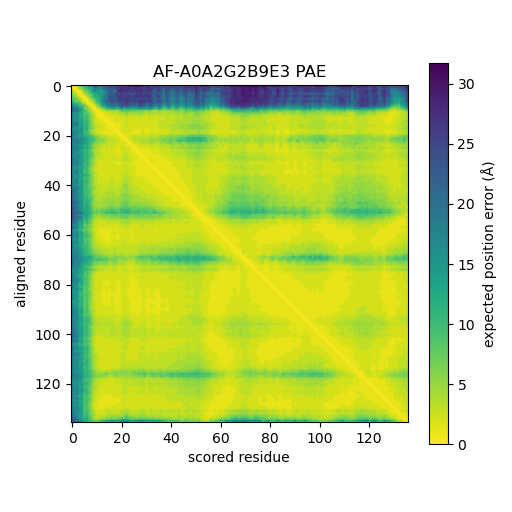rror: 4.97 Å

pLDDT: mean 89.86, std 13.84, range [36.47, 98.56]

Solvent-accessible surface area (backbone atoms only — not comparable to full-atom values): 7537 Å² total; per-residue (Å²): 134,80,76,85,74,51,95,87,48,64,53,49,72,43,54,36,75,55,30,19,52,88,93,50,44,59,71,34,74,64,19,50,57,52,50,52,56,50,51,60,51,51,51,60,52,57,75,70,54,57,92,89,59,58,52,28,44,37,26,39,12,29,26,39,82,73,80,70,91,73,81,57,95,44,94,41,47,47,53,45,11,28,44,34,14,38,40,52,53,51,44,39,36,77,74,65,69,45,61,69,91,34,55,44,59,38,43,54,10,44,80,73,56,85,42,92,54,88,50,71,71,34,34,49,65,19,23,25,37,36,39,31,66,39,77,103

Foldseek 3Di:
DDFPDDVPALKGKDFLVQQDDPLDQAGDPSNLVVLVVVLVVVVVVVVVDDPPFAKAWEKEFEAAPDFDPCPHPDRGQQRSRQSNQVNSLVSCCPPVVPDNSRYHGGYDYRPDQPDPDDDPVSRRNRGIMMIGIDGD